Protein AF-A0A9D8PWE6-F1 (afdb_monomer_lite)

Foldseek 3Di:
DLLLCVDPPDVLVNVLVVQQVVVCVVVVNAAFAVLVLVVNLCCVCPVVVHDPVVSVVVSVVCVSRHPFDQDPVLLVQLVVCCVPPVDDSSVSSRVSSQVRDPAQEDADDVDDAQDDDPSYHYHDSSVDHNCVPPNDD

Sequence (137 aa):
MIIYALDRGAPAKRARAIEWLTALAGRSAIVISPQVLNEAASVLVHKLKADLTAVREAVAGMASWCTAPLGPATADHALQLYERYGFNWWDCLVIASALDAPCDCLLTEDLQDGQNLGHLRIVNPFLHPVESLLGPS

Radius of gyration: 14.84 Å; chains: 1; bounding box: 36×32×39 Å

pLDDT: mean 94.37, std 4.95, range [59.88, 98.62]

Secondary structure (DSSP, 8-state):
-HHHHH-TT-HHHHHHHHHHHHHHHTTT-----HHHHHHHHHIIIIIS---HHHHHHHHHHHHTT--S--SHHHHHHHHHHHHHH---HHHHHHHHHHHTTT-SEEE-SSS-TT-EETTEEEE-TTTS-THHHH---

Structure (mmCIF, N/CA/C/O backbone):
data_AF-A0A9D8PWE6-F1
#
_entry.id   AF-A0A9D8PWE6-F1
#
loop_
_atom_site.group_PDB
_atom_site.id
_atom_site.type_symbol
_atom_site.label_atom_id
_atom_site.label_alt_id
_atom_site.label_comp_id
_atom_site.label_asym_id
_atom_site.label_entity_id
_atom_site.label_seq_id
_atom_site.pdbx_PDB_ins_code
_atom_site.Cartn_x
_atom_site.Cartn_y
_atom_site.Cartn_z
_atom_site.occupancy
_atom_site.B_iso_or_equiv
_atom_site.auth_seq_id
_atom_site.auth_comp_id
_atom_site.auth_asym_id
_atom_site.auth_atom_id
_atom_site.pdbx_PDB_model_num
ATOM 1 N N . MET A 1 1 ? -3.326 5.763 1.788 1.00 86.38 1 MET A N 1
ATOM 2 C CA . MET A 1 1 ? -3.345 5.528 3.257 1.00 86.38 1 MET A CA 1
ATOM 3 C C . MET A 1 1 ? -2.022 5.883 3.944 1.00 86.38 1 MET A C 1
ATOM 5 O O . MET A 1 1 ? -1.978 6.874 4.662 1.00 86.38 1 MET A O 1
ATOM 9 N N . ILE A 1 2 ? -0.948 5.116 3.713 1.00 90.31 2 ILE A N 1
ATOM 10 C CA . ILE A 1 2 ? 0.359 5.276 4.389 1.00 90.31 2 ILE A CA 1
ATOM 11 C C . ILE A 1 2 ? 0.924 6.694 4.238 1.00 90.31 2 ILE A C 1
ATOM 13 O O . ILE A 1 2 ? 1.352 7.303 5.214 1.00 90.31 2 ILE A O 1
ATOM 17 N N . ILE A 1 3 ? 0.825 7.263 3.036 1.00 89.00 3 ILE A N 1
ATOM 18 C CA . ILE A 1 3 ? 1.274 8.629 2.734 1.00 89.00 3 ILE A CA 1
ATOM 19 C C . ILE A 1 3 ? 0.637 9.664 3.676 1.00 89.00 3 ILE A C 1
ATOM 21 O O . ILE A 1 3 ? 1.332 10.552 4.161 1.00 89.00 3 ILE A O 1
ATOM 25 N N . TYR A 1 4 ? -0.653 9.531 4.003 1.00 91.38 4 TYR A N 1
ATOM 26 C CA . TYR A 1 4 ? -1.334 10.453 4.920 1.00 91.38 4 TYR A CA 1
ATOM 27 C C . TYR A 1 4 ? -0.889 10.309 6.372 1.00 91.38 4 TYR A C 1
ATOM 29 O O . TYR A 1 4 ? -0.964 11.276 7.122 1.00 91.38 4 TYR A O 1
ATOM 37 N N . ALA A 1 5 ? -0.427 9.130 6.791 1.00 89.56 5 ALA A N 1
ATOM 38 C CA . ALA A 1 5 ? 0.137 8.961 8.128 1.00 89.56 5 ALA A CA 1
ATOM 39 C C . ALA A 1 5 ? 1.485 9.699 8.263 1.00 89.56 5 ALA A C 1
ATOM 41 O O . ALA A 1 5 ? 1.786 10.263 9.323 1.00 89.56 5 ALA A O 1
ATOM 42 N N . LEU A 1 6 ? 2.260 9.734 7.171 1.00 86.31 6 LEU A N 1
ATOM 43 C CA . LEU A 1 6 ? 3.574 10.378 7.080 1.00 86.31 6 LEU A CA 1
ATOM 44 C C . LEU A 1 6 ? 3.476 11.900 6.876 1.00 86.31 6 LEU A C 1
ATOM 46 O O . LEU A 1 6 ? 4.240 12.656 7.475 1.00 86.31 6 LEU A O 1
ATOM 50 N N . ASP A 1 7 ? 2.531 12.358 6.054 1.00 84.19 7 ASP A N 1
ATOM 51 C CA . ASP A 1 7 ? 2.372 13.765 5.679 1.00 84.19 7 ASP A CA 1
ATOM 52 C C . ASP A 1 7 ? 1.480 14.540 6.667 1.00 84.19 7 ASP A C 1
ATOM 54 O O . ASP A 1 7 ? 0.331 14.186 6.932 1.00 84.19 7 ASP A O 1
ATOM 58 N N . ARG A 1 8 ? 1.994 15.657 7.197 1.00 82.62 8 ARG A N 1
ATOM 59 C CA . ARG A 1 8 ? 1.264 16.541 8.124 1.00 82.62 8 ARG A CA 1
ATOM 60 C C . ARG A 1 8 ? 0.331 17.535 7.419 1.00 82.62 8 ARG A C 1
ATOM 62 O O . ARG A 1 8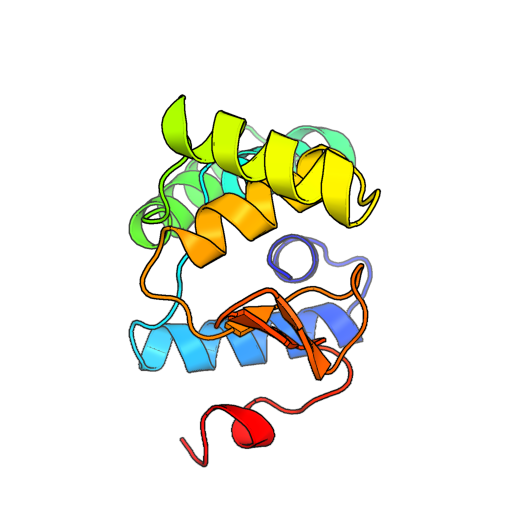 ? -0.402 18.244 8.102 1.00 82.62 8 ARG A O 1
ATOM 69 N N . GLY A 1 9 ? 0.328 17.581 6.086 1.00 85.81 9 GLY A N 1
ATOM 70 C CA . GLY A 1 9 ? -0.452 18.532 5.288 1.00 85.81 9 GLY A CA 1
ATOM 71 C C . GLY A 1 9 ? -1.974 18.346 5.330 1.00 85.81 9 GLY A C 1
ATOM 72 O O . GLY A 1 9 ? -2.699 19.249 4.923 1.00 85.81 9 GLY A O 1
ATOM 73 N N . ALA A 1 10 ? -2.480 17.216 5.838 1.00 88.19 10 ALA A N 1
ATOM 74 C CA . ALA A 1 10 ? -3.915 16.937 5.947 1.00 88.19 10 ALA A CA 1
ATOM 75 C C . ALA A 1 10 ? -4.265 16.338 7.326 1.00 88.19 10 ALA A C 1
ATOM 77 O O . ALA A 1 10 ? -4.406 15.120 7.445 1.00 88.19 10 ALA A O 1
ATOM 78 N N . PRO A 1 11 ? -4.420 17.156 8.387 1.00 91.06 11 PRO A N 1
ATOM 79 C CA . PRO A 1 11 ? -4.513 16.668 9.768 1.00 91.06 11 PRO A CA 1
ATOM 80 C C . PRO A 1 11 ? -5.696 15.721 10.013 1.00 91.06 11 PRO A C 1
ATOM 82 O O . PRO A 1 11 ? -5.531 14.717 10.703 1.00 91.06 11 PRO A O 1
ATOM 85 N N . ALA A 1 12 ? -6.859 15.985 9.407 1.00 91.69 12 ALA A N 1
ATOM 86 C CA . ALA A 1 12 ? -8.032 15.117 9.531 1.00 91.69 12 ALA A CA 1
ATOM 87 C C . ALA A 1 12 ? -7.804 13.736 8.886 1.00 91.69 12 ALA A C 1
ATOM 89 O O . ALA A 1 12 ? -8.018 12.708 9.527 1.00 91.69 12 ALA A O 1
ATOM 90 N N . LYS A 1 13 ? -7.294 13.701 7.645 1.00 92.44 13 LYS A N 1
ATOM 91 C CA . LYS A 1 13 ? -6.953 12.441 6.964 1.00 92.44 13 LYS A CA 1
ATOM 92 C C . LYS A 1 13 ? -5.817 11.708 7.674 1.00 92.44 13 LYS A C 1
ATOM 94 O O . LYS A 1 13 ? -5.863 10.490 7.788 1.00 92.44 13 LYS A O 1
ATOM 99 N N . ARG A 1 14 ? -4.832 12.429 8.213 1.00 94.00 14 ARG A N 1
ATOM 100 C CA . ARG A 1 14 ? -3.747 11.845 9.008 1.00 94.00 14 ARG A CA 1
ATOM 101 C C . ARG A 1 14 ? -4.269 11.158 10.267 1.00 94.00 14 ARG A C 1
ATOM 103 O O . ARG A 1 14 ? -3.853 10.039 10.546 1.00 94.00 14 ARG A O 1
ATOM 110 N N . ALA A 1 15 ? -5.171 11.801 11.010 1.00 93.88 15 ALA A N 1
ATOM 111 C CA . ALA A 1 15 ? -5.777 11.203 12.198 1.00 93.88 15 ALA A CA 1
ATOM 112 C C . ALA A 1 15 ? -6.497 9.891 11.850 1.00 93.88 15 ALA A C 1
ATOM 114 O O . ALA A 1 15 ? -6.219 8.867 12.467 1.00 93.88 15 ALA A O 1
ATOM 115 N N . ARG A 1 16 ? -7.318 9.898 10.791 1.00 94.31 16 ARG A N 1
ATOM 116 C CA . ARG A 1 16 ? -8.006 8.693 10.305 1.00 94.31 16 ARG A CA 1
ATOM 117 C C . ARG A 1 16 ? -7.036 7.620 9.802 1.00 94.31 16 ARG A C 1
ATOM 119 O O . ARG A 1 16 ? -7.243 6.440 10.052 1.00 94.31 16 ARG A O 1
ATOM 126 N N . ALA A 1 17 ? -5.958 8.003 9.123 1.00 94.94 17 ALA A N 1
ATOM 127 C CA . ALA A 1 17 ? -4.951 7.050 8.665 1.00 94.94 17 ALA A CA 1
ATOM 128 C C . ALA A 1 17 ? -4.233 6.362 9.836 1.00 94.94 17 ALA A C 1
ATOM 130 O O . ALA A 1 17 ? -4.038 5.150 9.807 1.00 94.94 17 ALA A O 1
ATOM 131 N N . ILE A 1 18 ? -3.879 7.120 10.877 1.00 94.44 18 ILE A N 1
ATOM 132 C CA . ILE A 1 18 ? -3.279 6.575 12.102 1.00 94.44 18 ILE A CA 1
ATOM 133 C C . ILE A 1 18 ? -4.254 5.630 12.803 1.00 94.44 18 ILE A C 1
ATOM 135 O O . ILE A 1 18 ? -3.850 4.540 13.180 1.00 94.44 18 ILE A O 1
ATOM 139 N N . GLU A 1 19 ? -5.526 6.011 12.923 1.00 95.06 19 GLU A N 1
ATOM 140 C CA . GLU A 1 19 ? -6.584 5.187 13.519 1.00 95.06 19 GLU A CA 1
ATOM 141 C C . GLU A 1 19 ? -6.678 3.804 12.850 1.00 95.06 19 GLU A C 1
ATOM 143 O O . GLU A 1 19 ? -6.569 2.776 13.520 1.00 95.06 19 GLU A O 1
ATOM 148 N N . TRP A 1 20 ? -6.768 3.773 11.516 1.00 96.00 20 TRP A N 1
ATOM 149 C CA . TRP A 1 20 ? -6.761 2.531 10.740 1.00 96.00 20 TRP A CA 1
ATOM 150 C C . TRP A 1 20 ? -5.487 1.710 10.947 1.00 96.00 20 TRP A C 1
ATOM 152 O O . TRP A 1 20 ? -5.564 0.505 11.187 1.00 96.00 20 TRP A O 1
ATOM 162 N N . LEU A 1 21 ? -4.312 2.342 10.865 1.00 94.75 21 LEU A N 1
ATOM 163 C CA . LEU A 1 21 ? -3.038 1.640 11.029 1.00 94.75 21 LEU A CA 1
ATOM 164 C C . LEU A 1 21 ? -2.892 1.057 12.436 1.00 94.75 21 LEU A C 1
ATOM 166 O O . LEU A 1 21 ? -2.476 -0.087 12.575 1.00 94.75 21 LEU A O 1
ATOM 170 N N . THR A 1 22 ? -3.275 1.791 13.481 1.00 94.69 22 THR A N 1
ATOM 171 C CA . THR A 1 22 ? -3.248 1.291 14.860 1.00 94.69 22 THR A CA 1
ATOM 172 C C . THR A 1 22 ? -4.173 0.087 15.029 1.00 94.69 22 THR A C 1
ATOM 174 O O . THR A 1 22 ? -3.758 -0.929 15.589 1.00 94.69 22 THR A O 1
ATOM 177 N N . ALA A 1 23 ? -5.397 0.160 14.507 1.00 95.19 23 ALA A N 1
ATOM 178 C CA . ALA A 1 23 ? -6.364 -0.924 14.627 1.00 95.19 23 ALA A CA 1
ATOM 179 C C . ALA A 1 23 ? -5.960 -2.194 13.863 1.00 95.19 23 ALA A C 1
ATOM 181 O O . ALA A 1 23 ? -6.160 -3.303 14.366 1.00 95.19 23 ALA A O 1
ATOM 182 N N . LEU A 1 24 ? -5.381 -2.043 12.669 1.00 95.00 24 LEU A N 1
ATOM 183 C CA . LEU A 1 24 ? -4.869 -3.164 11.880 1.00 95.00 24 LEU A CA 1
ATOM 184 C C . LEU A 1 24 ? -3.595 -3.753 12.492 1.00 95.00 24 LEU A C 1
ATOM 186 O O . LEU A 1 24 ? -3.446 -4.974 12.528 1.00 95.00 24 LEU A O 1
ATOM 190 N N . ALA A 1 25 ? -2.697 -2.910 13.013 1.00 93.31 25 ALA A N 1
ATOM 191 C CA . ALA A 1 25 ? -1.484 -3.360 13.692 1.00 93.31 25 ALA A CA 1
ATOM 192 C C . ALA A 1 25 ? -1.821 -4.196 14.933 1.00 93.31 25 ALA A C 1
ATOM 194 O O . ALA A 1 25 ? -1.255 -5.272 15.110 1.00 93.31 25 ALA A O 1
ATOM 195 N N . GLY A 1 26 ? -2.802 -3.765 15.737 1.00 93.69 26 GLY A N 1
ATOM 196 C CA . GLY A 1 26 ? -3.287 -4.526 16.895 1.00 93.69 26 GLY A CA 1
ATOM 197 C C . GLY A 1 26 ? -3.853 -5.909 16.545 1.00 93.69 26 GLY A C 1
ATOM 198 O O . GLY A 1 26 ? -3.889 -6.789 17.398 1.00 93.69 26 GLY A O 1
ATOM 199 N N . ARG A 1 27 ? -4.243 -6.121 15.282 1.00 93.44 27 ARG A N 1
ATOM 200 C CA . ARG A 1 27 ? -4.760 -7.392 14.749 1.00 93.44 27 ARG A CA 1
ATOM 201 C C . ARG A 1 27 ? -3.744 -8.149 13.887 1.00 93.44 27 ARG A C 1
ATOM 203 O O . ARG A 1 27 ? -4.079 -9.203 13.363 1.00 93.44 27 ARG A O 1
ATOM 210 N N . SER A 1 28 ? -2.523 -7.628 13.719 1.00 92.88 28 SER A N 1
ATOM 211 C CA . SER A 1 28 ? -1.518 -8.165 12.784 1.00 92.88 28 SER A CA 1
ATOM 212 C C . SER A 1 28 ? -2.052 -8.343 11.352 1.00 92.88 28 SER A C 1
ATOM 214 O O . SER A 1 28 ? -1.697 -9.288 10.657 1.00 92.88 28 SER A O 1
ATOM 216 N N . ALA A 1 29 ? -2.913 -7.417 10.920 1.00 94.44 29 ALA A N 1
ATOM 217 C CA . ALA A 1 29 ? -3.648 -7.479 9.655 1.00 94.44 29 ALA A CA 1
ATOM 218 C C . ALA A 1 29 ? -3.143 -6.471 8.604 1.00 94.44 29 ALA A C 1
ATOM 220 O O . ALA A 1 29 ? -3.821 -6.214 7.612 1.00 94.44 29 ALA A O 1
ATOM 221 N N . ILE A 1 30 ? -1.978 -5.849 8.825 1.00 95.94 30 ILE A N 1
ATOM 222 C CA . ILE A 1 30 ? -1.388 -4.934 7.842 1.00 95.94 30 ILE A CA 1
ATOM 223 C C . ILE A 1 30 ? -0.574 -5.741 6.839 1.00 95.94 30 ILE A C 1
ATOM 225 O O . ILE A 1 30 ? 0.400 -6.398 7.199 1.00 95.94 30 ILE A O 1
ATOM 229 N N . VAL A 1 31 ? -0.946 -5.596 5.573 1.00 97.06 31 VAL A N 1
ATOM 230 C CA . VAL A 1 31 ? -0.179 -6.056 4.421 1.00 97.06 31 VAL A CA 1
ATOM 231 C C . VAL A 1 31 ? 0.046 -4.856 3.509 1.00 97.06 31 VAL A C 1
ATOM 233 O O . VAL A 1 31 ? -0.897 -4.148 3.154 1.00 97.06 31 VAL A O 1
ATOM 236 N N . ILE A 1 32 ? 1.297 -4.611 3.133 1.00 96.56 32 ILE A N 1
ATOM 237 C CA . ILE A 1 32 ? 1.661 -3.645 2.095 1.00 96.56 32 ILE A CA 1
ATOM 238 C C . ILE A 1 32 ? 2.473 -4.349 1.010 1.00 96.56 32 ILE A C 1
ATOM 240 O O . ILE A 1 32 ? 3.152 -5.344 1.269 1.00 96.56 32 ILE A O 1
ATOM 244 N N . SER A 1 33 ? 2.417 -3.824 -0.210 1.00 96.75 33 SER A N 1
ATOM 245 C CA . SER A 1 33 ? 3.281 -4.277 -1.298 1.00 96.75 33 SER A CA 1
ATOM 246 C C . SER A 1 33 ? 4.584 -3.474 -1.344 1.00 96.75 33 SER A C 1
ATOM 248 O O . SER A 1 33 ? 4.630 -2.330 -0.868 1.00 96.75 33 SER A O 1
ATOM 250 N N . PRO A 1 34 ? 5.637 -4.011 -1.986 1.00 96.00 34 PRO A N 1
ATOM 251 C CA . PRO A 1 34 ? 6.855 -3.256 -2.265 1.00 96.00 34 PRO A CA 1
ATOM 252 C C . PRO A 1 34 ? 6.595 -1.945 -3.022 1.00 96.00 34 PRO A C 1
ATOM 254 O O . PRO A 1 34 ? 7.305 -0.965 -2.812 1.00 96.00 34 PRO A O 1
ATOM 257 N N . GLN A 1 35 ? 5.548 -1.888 -3.852 1.00 95.31 35 GLN A N 1
ATOM 258 C CA . GLN A 1 35 ? 5.145 -0.667 -4.553 1.00 95.31 35 GLN A CA 1
ATOM 259 C C . GLN A 1 35 ? 4.709 0.434 -3.573 1.00 95.31 35 GLN A C 1
ATOM 261 O O . GLN A 1 35 ? 5.196 1.560 -3.661 1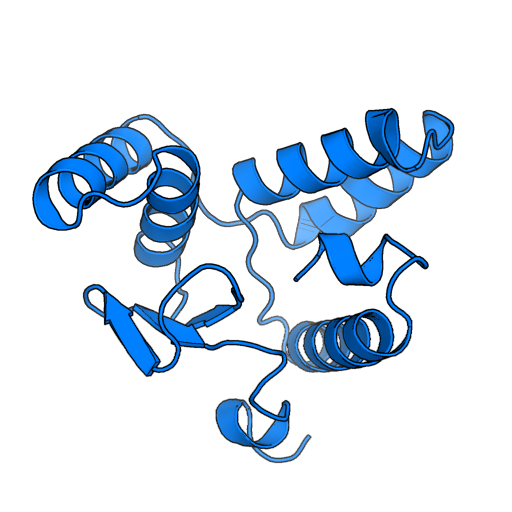.00 95.31 35 GLN A O 1
ATOM 266 N N . VAL A 1 36 ? 3.876 0.102 -2.580 1.00 95.25 36 VAL A N 1
ATOM 267 C CA . VAL A 1 36 ? 3.450 1.054 -1.537 1.00 95.25 36 VAL A CA 1
ATO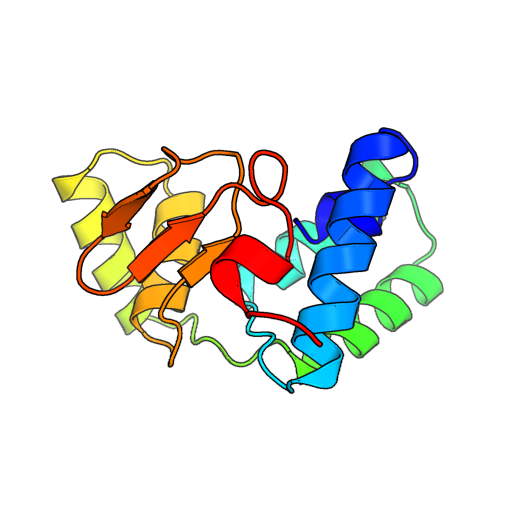M 268 C C . VAL A 1 36 ? 4.645 1.525 -0.700 1.00 95.25 36 VAL A C 1
ATOM 270 O O . VAL A 1 36 ? 4.728 2.700 -0.337 1.00 95.25 36 VAL A O 1
ATOM 273 N N . LEU A 1 37 ? 5.602 0.633 -0.418 1.00 95.12 37 LEU A N 1
ATOM 274 C CA . LEU A 1 37 ? 6.837 0.987 0.287 1.00 95.12 37 LEU A CA 1
ATOM 275 C C . LEU A 1 37 ? 7.683 1.991 -0.517 1.00 95.12 37 LEU A C 1
ATOM 277 O O . LEU A 1 37 ? 8.170 2.976 0.043 1.00 95.12 37 LEU A O 1
ATOM 281 N N . ASN A 1 38 ? 7.815 1.775 -1.829 1.00 94.12 38 ASN A N 1
ATOM 282 C CA . ASN A 1 38 ? 8.530 2.674 -2.736 1.00 94.12 38 ASN A CA 1
ATOM 283 C C . ASN A 1 38 ? 7.858 4.050 -2.829 1.00 94.12 38 ASN A C 1
ATOM 285 O O . ASN A 1 38 ? 8.540 5.074 -2.795 1.00 94.12 38 ASN A O 1
ATOM 289 N N . GLU A 1 39 ? 6.527 4.094 -2.896 1.00 93.62 39 GLU A N 1
ATOM 290 C CA . GLU A 1 39 ? 5.765 5.345 -2.887 1.00 93.62 39 GLU A CA 1
ATOM 291 C C . GLU A 1 39 ? 5.953 6.114 -1.578 1.00 93.62 39 GLU A C 1
ATOM 293 O O . GLU A 1 39 ? 6.211 7.320 -1.597 1.00 93.62 39 GLU A O 1
ATOM 298 N N . ALA A 1 40 ? 5.904 5.424 -0.437 1.00 94.50 40 ALA A N 1
ATOM 299 C CA . ALA A 1 40 ? 6.155 6.036 0.861 1.00 94.50 40 ALA A CA 1
ATOM 300 C C . ALA A 1 40 ? 7.580 6.612 0.955 1.00 94.50 40 ALA A C 1
ATOM 302 O O . ALA A 1 40 ? 7.756 7.755 1.386 1.00 94.50 40 ALA A O 1
ATOM 303 N N . ALA A 1 41 ? 8.592 5.868 0.496 1.00 95.00 41 ALA A N 1
ATOM 304 C CA . ALA A 1 41 ? 9.973 6.345 0.439 1.00 95.00 41 ALA A CA 1
ATOM 305 C C . ALA A 1 41 ? 10.121 7.567 -0.485 1.00 95.00 41 ALA A C 1
ATOM 307 O O . ALA A 1 41 ? 10.729 8.564 -0.095 1.00 95.00 41 ALA A O 1
ATOM 308 N N . SER A 1 42 ? 9.514 7.529 -1.674 1.00 95.19 42 SER A N 1
ATOM 309 C CA . SER A 1 42 ? 9.505 8.642 -2.632 1.00 95.19 42 SER A CA 1
ATOM 310 C C . SER A 1 42 ? 8.883 9.907 -2.031 1.00 95.19 42 SER A C 1
ATOM 312 O O . SER A 1 42 ? 9.456 10.994 -2.130 1.00 95.19 42 SER A O 1
ATOM 314 N N . VAL A 1 43 ? 7.758 9.775 -1.318 1.00 94.44 43 VAL A N 1
ATOM 315 C CA . VAL A 1 43 ? 7.129 10.892 -0.600 1.00 94.44 43 VAL A CA 1
ATOM 316 C C . VAL A 1 43 ? 8.066 11.468 0.458 1.00 94.44 43 VAL A C 1
ATOM 318 O O . VAL A 1 43 ? 8.231 12.688 0.519 1.00 94.44 43 VAL A O 1
ATOM 321 N N . LEU A 1 44 ? 8.698 10.625 1.275 1.00 95.38 44 LEU A N 1
ATOM 322 C CA . LEU A 1 44 ? 9.617 11.086 2.318 1.00 95.38 44 LEU A CA 1
ATOM 323 C C . LEU A 1 44 ? 10.808 11.850 1.722 1.00 95.38 44 LEU A C 1
ATOM 325 O O . LEU A 1 44 ? 11.134 12.938 2.195 1.00 95.38 44 LEU A O 1
ATOM 329 N N . VAL A 1 45 ? 11.408 11.318 0.655 1.00 96.69 45 VAL A N 1
ATOM 330 C CA . VAL A 1 45 ? 12.591 11.898 0.002 1.00 96.69 45 VAL A CA 1
ATOM 331 C C . VAL A 1 45 ? 12.251 13.183 -0.755 1.00 96.69 45 VAL A C 1
ATOM 333 O O . VAL A 1 45 ? 12.922 14.199 -0.586 1.00 96.69 45 VAL A O 1
ATOM 336 N N . HIS A 1 46 ? 11.220 13.166 -1.599 1.00 94.81 46 HIS A N 1
ATOM 337 C CA . HIS A 1 46 ? 10.983 14.245 -2.560 1.00 94.81 46 HIS A CA 1
ATOM 338 C C . HIS A 1 46 ? 9.980 15.284 -2.067 1.00 94.81 46 HIS A C 1
ATOM 340 O O . HIS A 1 46 ? 10.197 16.485 -2.247 1.00 94.81 46 HIS A O 1
ATOM 346 N N . LYS A 1 47 ? 8.883 14.839 -1.442 1.00 93.25 47 LYS A N 1
ATOM 347 C CA . LYS A 1 47 ? 7.806 15.731 -0.995 1.00 93.25 47 LYS A CA 1
ATOM 348 C C . LYS A 1 47 ? 8.108 16.317 0.377 1.00 93.25 47 LYS A C 1
ATOM 350 O O . LYS A 1 47 ? 8.048 17.531 0.551 1.00 93.25 47 LYS A O 1
ATOM 355 N N . LEU A 1 48 ? 8.438 15.456 1.340 1.00 92.94 48 LEU A N 1
ATOM 356 C CA . LEU A 1 48 ? 8.691 15.864 2.723 1.00 92.94 48 LEU A CA 1
ATOM 357 C C . LEU A 1 48 ? 10.142 16.294 2.957 1.00 92.94 48 LEU A C 1
ATOM 359 O O . LEU A 1 48 ? 10.419 16.909 3.984 1.00 92.94 48 LEU A O 1
ATOM 363 N N . LYS A 1 49 ? 11.042 16.019 2.000 1.00 95.00 49 LYS A N 1
ATOM 364 C CA . LYS A 1 49 ? 12.471 16.368 2.056 1.00 95.00 49 LYS A CA 1
ATOM 365 C C . LYS A 1 49 ? 13.122 15.926 3.371 1.00 95.00 49 LYS A C 1
ATOM 367 O O . LYS A 1 49 ? 13.927 16.655 3.947 1.00 95.00 49 LYS A O 1
ATOM 372 N N . ALA A 1 50 ? 12.725 14.751 3.855 1.00 95.00 50 ALA A N 1
ATOM 373 C CA . ALA A 1 50 ? 13.274 14.156 5.061 1.00 95.00 50 ALA A CA 1
ATOM 374 C C . ALA A 1 50 ? 14.749 13.790 4.848 1.00 95.00 50 ALA A C 1
ATOM 376 O O . ALA A 1 50 ? 15.176 13.487 3.730 1.00 95.00 50 ALA A O 1
ATOM 377 N N . ASP A 1 51 ? 15.531 13.793 5.925 1.00 96.81 51 ASP A N 1
ATOM 378 C CA . ASP A 1 51 ? 16.888 13.268 5.870 1.00 96.81 51 ASP A CA 1
ATOM 379 C C . ASP A 1 51 ? 16.882 11.744 5.655 1.00 96.81 51 ASP A C 1
ATOM 381 O O . ASP A 1 51 ? 15.915 11.038 5.957 1.00 96.81 51 ASP A O 1
ATOM 385 N N . LEU A 1 52 ? 17.981 11.216 5.112 1.00 95.44 52 LEU A N 1
ATOM 386 C CA . LEU A 1 52 ? 18.069 9.795 4.772 1.00 95.44 52 LEU A CA 1
ATOM 387 C C . LEU A 1 52 ? 17.985 8.871 5.993 1.00 95.44 52 LEU A C 1
ATOM 389 O O . LEU A 1 52 ? 17.606 7.713 5.824 1.00 95.44 52 LEU A O 1
ATOM 393 N N . THR A 1 53 ? 18.328 9.342 7.193 1.00 97.12 53 THR A N 1
ATOM 394 C CA . THR A 1 53 ? 18.195 8.546 8.419 1.00 97.12 53 THR A CA 1
ATOM 395 C C . THR A 1 53 ? 16.717 8.338 8.726 1.00 97.12 53 THR A C 1
ATOM 397 O O . THR A 1 53 ? 16.278 7.193 8.817 1.00 97.12 53 THR A O 1
ATOM 400 N N . ALA A 1 54 ? 15.927 9.413 8.734 1.00 94.50 54 ALA A N 1
ATOM 401 C CA . ALA A 1 54 ? 14.480 9.349 8.919 1.00 94.50 54 ALA A CA 1
ATOM 402 C C . ALA A 1 54 ? 13.784 8.509 7.830 1.00 94.50 54 ALA A C 1
ATOM 404 O O . ALA A 1 54 ? 12.880 7.727 8.127 1.00 94.50 54 ALA A O 1
ATOM 405 N N . VAL A 1 55 ? 14.222 8.614 6.567 1.00 95.12 55 VAL A N 1
ATOM 406 C CA . VAL A 1 55 ? 13.699 7.773 5.472 1.00 95.12 55 VAL A CA 1
ATOM 407 C C . VAL A 1 55 ? 13.976 6.292 5.746 1.00 95.12 55 VAL A C 1
ATOM 409 O O . VAL A 1 55 ? 13.073 5.465 5.619 1.00 95.12 55 VAL A O 1
ATOM 412 N N . ARG A 1 56 ? 15.210 5.942 6.135 1.00 95.88 56 ARG A N 1
ATOM 413 C CA . ARG A 1 56 ? 15.596 4.553 6.434 1.00 95.88 56 ARG A CA 1
ATOM 414 C C . ARG A 1 56 ? 14.816 3.987 7.610 1.00 95.88 56 ARG A C 1
ATOM 416 O O . ARG A 1 56 ? 14.358 2.854 7.517 1.00 95.88 56 ARG A O 1
ATOM 423 N N . GLU A 1 57 ? 14.648 4.760 8.677 1.00 94.81 57 GLU A N 1
ATOM 424 C CA . GLU A 1 57 ? 13.874 4.352 9.851 1.00 94.81 57 GLU A CA 1
ATOM 425 C C . GLU A 1 57 ? 12.407 4.093 9.496 1.00 94.81 57 GLU A C 1
ATOM 427 O O . GLU A 1 57 ? 11.863 3.052 9.862 1.00 94.81 57 GLU A O 1
ATOM 432 N N . ALA A 1 58 ? 11.781 4.983 8.722 1.00 92.62 58 ALA A N 1
ATOM 433 C CA . ALA A 1 58 ? 10.400 4.805 8.284 1.00 92.62 58 ALA A CA 1
ATOM 434 C C . ALA A 1 58 ? 10.230 3.563 7.391 1.00 92.62 58 ALA A C 1
ATOM 436 O O . ALA A 1 58 ? 9.321 2.762 7.611 1.00 92.62 58 ALA A O 1
ATOM 437 N N . VAL A 1 59 ? 11.118 3.371 6.408 1.00 94.06 59 VAL A N 1
ATOM 438 C CA . VAL A 1 59 ? 11.099 2.193 5.525 1.00 94.06 59 VAL A CA 1
ATOM 439 C C . VAL A 1 59 ? 11.325 0.907 6.321 1.00 94.06 59 VAL A C 1
ATOM 441 O O . VAL A 1 59 ? 10.588 -0.058 6.134 1.00 94.06 59 VAL A O 1
ATOM 444 N N . ALA A 1 60 ? 12.287 0.895 7.246 1.00 94.06 60 ALA A N 1
ATOM 445 C CA . ALA A 1 60 ? 12.542 -0.254 8.112 1.00 94.06 60 ALA A CA 1
ATOM 446 C C . ALA A 1 60 ? 11.343 -0.569 9.021 1.00 94.06 60 ALA A C 1
ATOM 448 O O . ALA A 1 60 ? 10.996 -1.736 9.187 1.00 94.06 60 ALA A O 1
ATOM 449 N N . GLY A 1 61 ? 10.671 0.456 9.552 1.00 92.56 61 GLY A N 1
ATOM 450 C CA . GLY A 1 61 ? 9.466 0.295 10.367 1.00 92.56 61 GLY A CA 1
ATOM 451 C C . GLY A 1 61 ? 8.285 -0.314 9.606 1.00 92.56 61 GLY A C 1
ATOM 452 O O . GLY A 1 61 ? 7.490 -1.037 10.198 1.00 92.56 61 GLY A O 1
ATOM 453 N N . MET A 1 62 ? 8.192 -0.072 8.295 1.00 93.56 62 MET A N 1
ATOM 454 C CA . MET A 1 62 ? 7.160 -0.651 7.425 1.00 93.56 62 MET A CA 1
ATOM 455 C C . MET A 1 62 ? 7.553 -2.009 6.826 1.00 93.56 62 MET A C 1
ATOM 457 O O . MET A 1 62 ? 6.690 -2.721 6.315 1.00 93.56 62 MET A O 1
ATOM 461 N N . ALA A 1 63 ? 8.832 -2.390 6.877 1.00 92.25 63 ALA A N 1
ATOM 462 C CA . ALA A 1 63 ? 9.329 -3.605 6.234 1.00 92.25 63 ALA A CA 1
ATOM 463 C C . ALA A 1 63 ? 8.654 -4.880 6.767 1.00 92.25 63 ALA A C 1
ATOM 465 O O . ALA A 1 63 ? 8.424 -5.811 6.001 1.00 92.25 63 ALA A O 1
ATOM 466 N N . SER A 1 64 ? 8.275 -4.908 8.049 1.00 92.38 64 SER A N 1
ATOM 467 C CA . SER A 1 64 ? 7.552 -6.034 8.658 1.00 92.38 64 SER A CA 1
ATOM 468 C C . SER A 1 64 ? 6.131 -6.223 8.112 1.00 92.38 64 SER A C 1
ATOM 470 O O . SER A 1 64 ? 5.596 -7.325 8.196 1.00 92.38 64 SER A O 1
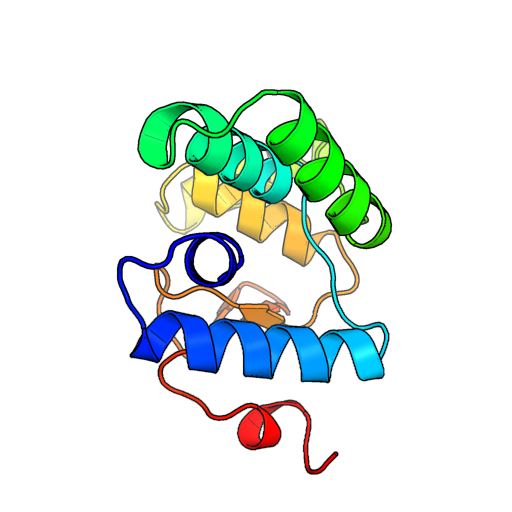ATOM 472 N N . TRP A 1 65 ? 5.528 -5.182 7.533 1.00 95.94 65 TRP A N 1
ATOM 473 C CA . TRP A 1 65 ? 4.221 -5.250 6.872 1.00 95.94 65 TRP A CA 1
ATOM 474 C C . TRP A 1 65 ? 4.331 -5.554 5.375 1.00 95.94 65 TRP A C 1
ATOM 476 O O . TRP A 1 65 ? 3.324 -5.844 4.731 1.00 95.94 65 TRP A O 1
ATOM 486 N N . CYS A 1 66 ? 5.531 -5.451 4.795 1.00 96.69 66 CYS A N 1
ATOM 487 C CA . CYS A 1 66 ? 5.766 -5.585 3.359 1.00 96.69 66 CYS A CA 1
ATOM 488 C C . CYS A 1 66 ? 5.815 -7.056 2.930 1.00 96.69 66 CYS A C 1
ATOM 490 O O . CYS A 1 66 ? 6.869 -7.583 2.574 1.00 96.69 66 CYS A O 1
ATOM 492 N N . THR A 1 67 ? 4.665 -7.722 2.996 1.00 97.12 67 THR A N 1
ATOM 493 C CA . THR A 1 67 ? 4.523 -9.166 2.770 1.00 97.12 67 THR A CA 1
ATOM 494 C C . THR A 1 67 ? 3.804 -9.521 1.470 1.00 97.12 67 THR A C 1
ATOM 496 O O . THR A 1 67 ? 3.871 -10.678 1.057 1.00 97.12 67 THR A O 1
ATOM 499 N N . ALA A 1 68 ? 3.153 -8.564 0.795 1.00 97.69 68 ALA A N 1
ATOM 500 C CA . ALA A 1 68 ? 2.536 -8.831 -0.503 1.00 97.69 68 ALA A CA 1
ATOM 501 C C . ALA A 1 68 ? 3.604 -9.020 -1.600 1.00 97.69 68 ALA A C 1
ATOM 503 O O . ALA A 1 68 ? 4.640 -8.344 -1.577 1.00 97.69 68 ALA A O 1
ATOM 504 N N . PRO A 1 69 ? 3.375 -9.916 -2.574 1.00 97.12 69 PRO A N 1
ATOM 505 C CA . PRO A 1 69 ? 4.327 -10.153 -3.649 1.00 97.12 69 PRO A CA 1
ATOM 506 C C . PRO A 1 69 ? 4.366 -8.973 -4.625 1.00 97.12 69 PRO A C 1
ATOM 508 O O . PRO A 1 69 ? 3.384 -8.267 -4.822 1.00 97.12 69 PRO A O 1
ATOM 511 N N . LEU A 1 70 ? 5.515 -8.783 -5.273 1.00 96.69 70 LEU A N 1
ATOM 512 C CA . LEU A 1 70 ? 5.646 -7.938 -6.459 1.00 96.69 70 LEU A CA 1
ATOM 513 C C . LEU A 1 70 ? 6.726 -8.538 -7.361 1.00 96.69 70 LEU A C 1
ATOM 515 O O . LEU A 1 70 ? 7.890 -8.142 -7.324 1.00 96.69 70 LEU A O 1
ATOM 519 N N . GLY A 1 71 ? 6.340 -9.562 -8.119 1.00 97.12 71 GLY A N 1
ATOM 520 C CA . GLY A 1 71 ? 7.214 -10.271 -9.055 1.00 97.12 71 GLY A CA 1
ATOM 521 C C . GLY A 1 71 ? 6.611 -10.368 -10.459 1.00 97.12 71 GLY A C 1
ATOM 522 O O . GLY A 1 71 ? 5.550 -9.798 -10.712 1.00 97.12 71 GLY A O 1
ATOM 523 N N . PRO A 1 72 ? 7.246 -11.118 -11.379 1.00 98.25 72 PRO A N 1
ATOM 524 C CA . PRO A 1 72 ? 6.766 -11.258 -12.756 1.00 98.25 72 PRO A CA 1
ATOM 525 C C . PRO A 1 72 ? 5.318 -11.755 -12.870 1.00 98.25 72 PRO A C 1
ATOM 527 O O . PRO A 1 72 ? 4.571 -11.243 -13.694 1.00 98.25 72 PRO A O 1
ATOM 530 N N . ALA A 1 73 ? 4.901 -12.697 -12.015 1.00 98.12 73 ALA A N 1
ATOM 531 C CA . ALA A 1 73 ? 3.521 -13.190 -11.992 1.00 98.12 73 ALA A CA 1
ATOM 532 C C . ALA A 1 73 ? 2.516 -12.092 -11.596 1.00 98.12 73 ALA A C 1
ATOM 534 O O . ALA A 1 73 ? 1.501 -11.916 -12.261 1.00 98.12 73 ALA A O 1
ATOM 535 N N . THR A 1 74 ? 2.838 -11.296 -10.573 1.00 98.19 74 THR A N 1
ATOM 536 C CA . THR A 1 74 ? 2.019 -10.149 -10.152 1.00 98.19 74 THR A CA 1
ATOM 537 C C . THR A 1 74 ? 1.965 -9.067 -11.231 1.00 98.19 74 THR A C 1
ATOM 539 O O . THR A 1 74 ? 0.927 -8.444 -11.431 1.00 98.19 74 THR A O 1
ATOM 542 N N . ALA A 1 75 ? 3.057 -8.852 -11.972 1.00 98.31 75 ALA A N 1
ATOM 543 C CA . ALA A 1 75 ? 3.076 -7.916 -13.096 1.00 98.31 75 ALA A CA 1
ATOM 544 C C . ALA A 1 75 ? 2.192 -8.388 -14.265 1.00 98.31 75 ALA A C 1
ATOM 546 O O . ALA A 1 75 ? 1.500 -7.571 -14.867 1.00 98.31 75 ALA A O 1
ATOM 547 N N . ASP A 1 76 ? 2.172 -9.690 -14.562 1.00 98.62 76 ASP A N 1
ATOM 548 C CA . ASP A 1 76 ? 1.253 -10.265 -15.552 1.00 98.62 76 ASP A CA 1
ATOM 549 C C . ASP A 1 76 ? -0.212 -10.116 -15.114 1.00 98.62 76 ASP A C 1
ATOM 551 O O . ASP A 1 76 ? -1.048 -9.629 -15.874 1.00 98.62 76 ASP A O 1
ATOM 555 N N . HIS A 1 77 ? -0.515 -10.408 -13.846 1.00 98.38 77 HIS A N 1
ATOM 556 C CA . HIS A 1 77 ? -1.845 -10.173 -13.283 1.00 98.38 77 HIS A CA 1
ATOM 557 C C . HIS A 1 77 ? -2.241 -8.684 -13.368 1.00 98.38 77 HIS A C 1
ATOM 559 O O . HIS A 1 77 ? -3.364 -8.356 -13.756 1.00 98.38 77 HIS A O 1
ATOM 565 N N . ALA A 1 78 ? -1.312 -7.759 -13.109 1.00 98.50 78 ALA A N 1
ATOM 566 C CA . ALA A 1 78 ? -1.547 -6.326 -13.275 1.00 98.50 78 ALA A CA 1
ATOM 567 C C . ALA A 1 78 ? -1.859 -5.935 -14.732 1.00 98.50 78 ALA A C 1
ATOM 569 O O . ALA A 1 78 ? -2.716 -5.077 -14.951 1.00 98.50 78 ALA A O 1
ATOM 570 N N . LEU A 1 79 ? -1.232 -6.570 -15.730 1.00 98.62 79 LEU A N 1
ATOM 571 C CA . LEU A 1 79 ? -1.573 -6.364 -17.146 1.00 98.62 79 LEU A CA 1
ATOM 572 C C . LEU A 1 79 ? -3.004 -6.817 -17.452 1.00 98.62 79 LEU A C 1
ATOM 574 O O . LEU A 1 79 ? -3.737 -6.090 -18.119 1.00 98.62 79 LEU A O 1
ATOM 578 N N . GLN A 1 80 ? -3.434 -7.956 -16.906 1.00 98.44 80 GLN A N 1
ATOM 579 C CA . GLN A 1 80 ? -4.810 -8.440 -17.067 1.00 98.44 80 GLN A CA 1
ATOM 580 C C . GLN A 1 80 ? -5.828 -7.472 -16.440 1.00 98.44 80 GLN A C 1
ATOM 582 O O . GLN A 1 80 ? -6.882 -7.200 -17.016 1.00 98.44 80 GLN A O 1
ATOM 587 N N . LEU A 1 81 ? -5.512 -6.908 -15.268 1.00 98.25 81 LEU A N 1
ATOM 588 C CA . LEU A 1 81 ? -6.336 -5.874 -14.633 1.00 98.25 81 LEU A CA 1
ATOM 589 C C . LEU A 1 81 ? -6.368 -4.583 -15.460 1.00 98.25 81 LEU A C 1
ATOM 591 O O . LEU A 1 81 ? -7.432 -3.980 -15.603 1.00 98.25 81 LEU A O 1
ATOM 595 N N . TYR A 1 82 ? -5.225 -4.179 -16.018 1.00 98.12 82 TYR A N 1
ATOM 596 C CA . TYR A 1 82 ? -5.107 -3.000 -16.871 1.00 98.12 82 TYR A CA 1
ATOM 597 C C . TYR A 1 82 ? -5.966 -3.136 -18.132 1.00 98.12 82 TYR A C 1
ATOM 599 O O . TYR A 1 82 ? -6.760 -2.247 -18.427 1.00 98.12 82 TYR A O 1
ATOM 607 N N . GLU A 1 83 ? -5.873 -4.271 -18.827 1.00 98.19 83 GLU A N 1
ATOM 608 C CA . GLU A 1 83 ? -6.683 -4.567 -20.013 1.00 98.19 83 GLU A CA 1
ATOM 609 C C . GLU A 1 83 ? -8.183 -4.592 -19.687 1.00 98.19 83 GLU A C 1
ATOM 611 O O . GLU A 1 83 ? -8.997 -4.045 -20.431 1.00 98.19 83 GLU A O 1
ATOM 616 N N . ARG A 1 84 ? -8.557 -5.195 -18.553 1.00 97.44 84 ARG A N 1
ATOM 617 C CA . ARG A 1 84 ? -9.961 -5.383 -18.176 1.00 97.44 84 ARG A CA 1
ATOM 618 C C . ARG A 1 84 ? -10.644 -4.117 -17.661 1.00 97.44 84 ARG A C 1
ATOM 620 O O . ARG A 1 84 ? -11.822 -3.914 -17.952 1.00 97.44 84 ARG A O 1
ATOM 627 N N . TYR A 1 85 ? -9.958 -3.326 -16.838 1.00 96.19 85 TYR A N 1
ATOM 628 C CA . TYR A 1 85 ? -10.566 -2.212 -16.101 1.00 96.19 85 TYR A CA 1
ATOM 629 C C . TYR A 1 85 ? -10.058 -0.834 -16.528 1.00 96.19 85 TYR A C 1
ATOM 631 O O . TYR A 1 85 ? -10.711 0.162 -16.225 1.00 96.19 85 TYR A O 1
ATOM 639 N N . GLY A 1 86 ? -8.916 -0.749 -17.217 1.00 95.81 86 GLY A N 1
ATOM 640 C CA . GLY A 1 86 ? -8.335 0.525 -17.643 1.00 95.81 86 GLY A CA 1
ATOM 641 C C . GLY A 1 86 ? -7.847 1.412 -16.494 1.00 95.81 86 GLY A C 1
ATOM 642 O O . GLY A 1 86 ? -7.742 2.626 -16.667 1.00 95.81 86 GLY A O 1
ATOM 643 N N . PHE A 1 87 ? -7.575 0.839 -15.316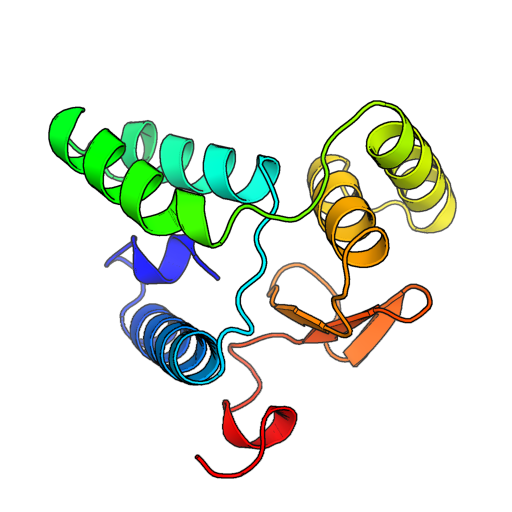 1.00 96.81 87 PHE A N 1
ATOM 644 C CA . PHE A 1 87 ? -6.963 1.575 -14.208 1.00 96.81 87 PHE A CA 1
ATOM 645 C C . PHE A 1 87 ? -5.556 2.053 -14.571 1.00 96.81 87 PHE A C 1
ATOM 647 O O . PHE A 1 87 ? -4.949 1.595 -15.541 1.00 96.81 87 PHE A O 1
ATOM 654 N N . ASN A 1 88 ? -5.005 2.980 -13.785 1.00 96.19 88 ASN A N 1
ATOM 655 C CA . ASN A 1 88 ? -3.618 3.369 -13.989 1.00 96.19 88 ASN A CA 1
ATOM 656 C C . ASN A 1 88 ? -2.682 2.184 -13.670 1.00 96.19 88 ASN A C 1
ATOM 658 O O . ASN A 1 88 ? -2.995 1.327 -12.845 1.00 96.19 88 ASN A O 1
ATOM 662 N N . TRP A 1 89 ? -1.528 2.128 -14.336 1.00 96.31 89 TRP A N 1
ATOM 663 C CA . TRP A 1 89 ? -0.609 0.991 -14.223 1.00 96.31 89 TRP A CA 1
ATOM 664 C C . TRP A 1 89 ? -0.140 0.715 -12.783 1.00 96.31 89 TRP A C 1
ATOM 666 O O . TRP A 1 89 ? -0.042 -0.440 -12.371 1.00 96.31 89 TRP A O 1
ATOM 676 N N . TRP A 1 90 ? 0.132 1.763 -12.006 1.00 94.75 90 TRP A N 1
ATOM 677 C CA . TRP A 1 90 ? 0.599 1.629 -10.627 1.00 94.75 90 TRP A CA 1
ATOM 678 C C . TRP A 1 90 ? -0.510 1.110 -9.709 1.00 94.75 90 TRP A C 1
ATOM 680 O O . TRP A 1 90 ? -0.250 0.219 -8.900 1.00 94.75 90 TRP A O 1
ATOM 690 N N . ASP A 1 91 ? -1.754 1.557 -9.911 1.00 95.81 91 ASP A N 1
ATOM 691 C CA . ASP A 1 91 ? -2.921 0.994 -9.223 1.00 95.81 91 ASP A CA 1
ATOM 692 C C . ASP A 1 91 ? -3.078 -0.489 -9.557 1.00 95.81 91 ASP A C 1
ATOM 694 O O . ASP A 1 91 ? -3.286 -1.295 -8.653 1.00 95.81 91 ASP A O 1
ATOM 698 N N . CYS A 1 92 ? -2.919 -0.885 -10.826 1.00 97.88 92 CYS A N 1
ATOM 699 C CA . CYS A 1 92 ? -2.979 -2.295 -11.216 1.00 97.88 92 CYS A CA 1
ATOM 700 C C . CYS A 1 92 ? -1.941 -3.146 -10.477 1.00 97.88 92 CYS A C 1
ATOM 702 O O . CYS A 1 92 ? -2.271 -4.247 -10.043 1.00 97.88 92 CYS A O 1
ATOM 704 N N . LEU A 1 93 ? -0.713 -2.649 -10.289 1.00 98.00 93 LEU A N 1
ATOM 705 C CA . LEU A 1 93 ? 0.313 -3.359 -9.518 1.00 98.00 93 LEU A CA 1
ATOM 706 C C . LEU A 1 93 ? -0.079 -3.507 -8.046 1.00 98.00 93 LEU A C 1
ATOM 708 O O . LEU A 1 93 ? 0.114 -4.577 -7.469 1.00 98.00 93 LEU A O 1
ATOM 712 N N . VAL A 1 94 ? -0.648 -2.465 -7.435 1.00 97.50 94 VAL A N 1
ATOM 713 C CA . VAL A 1 94 ? -1.121 -2.517 -6.043 1.00 97.50 94 VAL A CA 1
ATOM 714 C C . VAL A 1 94 ? -2.294 -3.488 -5.898 1.00 97.50 94 VAL A C 1
ATOM 716 O O . VAL A 1 94 ? -2.279 -4.321 -4.993 1.00 97.50 94 VAL A O 1
ATOM 719 N N . ILE A 1 95 ? -3.274 -3.427 -6.803 1.00 98.19 95 ILE A N 1
ATOM 720 C CA . ILE A 1 95 ? -4.440 -4.318 -6.810 1.00 98.19 95 ILE A CA 1
ATOM 721 C C . ILE A 1 95 ? -4.000 -5.771 -7.017 1.00 98.19 95 ILE A C 1
ATOM 723 O O . ILE A 1 95 ? -4.417 -6.632 -6.249 1.00 98.19 95 ILE A O 1
ATOM 727 N N . ALA A 1 96 ? -3.142 -6.048 -8.004 1.00 98.44 96 ALA A N 1
ATOM 728 C CA . ALA A 1 96 ? -2.622 -7.393 -8.251 1.00 98.44 96 ALA A CA 1
ATOM 729 C C . ALA A 1 96 ? -1.869 -7.929 -7.029 1.00 98.44 96 ALA A C 1
ATOM 731 O O . ALA A 1 96 ? -2.141 -9.035 -6.579 1.00 98.44 96 ALA A O 1
ATOM 732 N N . SER A 1 97 ? -0.995 -7.114 -6.426 1.00 98.38 97 SER A N 1
ATOM 733 C CA . SER A 1 97 ? -0.268 -7.504 -5.209 1.00 98.38 97 SER A CA 1
ATOM 734 C C . SER A 1 97 ? -1.222 -7.847 -4.061 1.00 98.38 97 SER A C 1
ATOM 736 O O . SER A 1 97 ? -0.957 -8.771 -3.300 1.00 98.38 97 SER A O 1
ATOM 738 N N . ALA A 1 98 ? -2.321 -7.099 -3.917 1.00 98.19 98 ALA A N 1
ATOM 739 C CA . ALA A 1 98 ? -3.328 -7.356 -2.894 1.00 98.19 98 ALA A CA 1
ATOM 740 C C . ALA A 1 98 ? -4.141 -8.628 -3.185 1.00 98.19 98 ALA A C 1
ATOM 742 O O . ALA A 1 98 ? -4.390 -9.393 -2.262 1.00 98.19 98 ALA A O 1
ATOM 743 N N . LEU A 1 99 ? -4.500 -8.883 -4.447 1.00 98.25 99 LEU A N 1
ATOM 744 C CA . LEU A 1 99 ? -5.178 -10.115 -4.873 1.00 98.25 99 LEU A CA 1
ATOM 745 C C . LEU A 1 99 ? -4.307 -11.368 -4.736 1.00 98.25 99 LEU A C 1
ATOM 747 O O . LEU A 1 99 ? -4.828 -12.460 -4.525 1.00 98.25 99 LEU A O 1
ATOM 751 N N . ASP A 1 100 ? -2.994 -11.215 -4.884 1.00 97.94 100 ASP A N 1
ATOM 752 C CA . ASP A 1 100 ? -2.017 -12.297 -4.755 1.00 97.94 100 ASP A CA 1
ATOM 753 C C . ASP A 1 100 ? -1.595 -12.532 -3.283 1.00 97.94 100 ASP A C 1
ATOM 755 O O . ASP A 1 100 ? -0.799 -13.428 -2.991 1.00 97.94 100 ASP A O 1
ATOM 759 N N . ALA A 1 101 ? -2.102 -11.721 -2.350 1.00 97.19 101 ALA A N 1
ATOM 760 C CA . ALA A 1 101 ? -1.839 -11.778 -0.914 1.00 97.19 101 ALA A CA 1
ATOM 761 C C . ALA A 1 101 ? -3.099 -12.237 -0.146 1.00 97.19 101 ALA A C 1
ATOM 763 O O . ALA A 1 101 ? -4.194 -12.230 -0.704 1.00 97.19 101 ALA A O 1
ATOM 764 N N . PRO A 1 102 ? -2.998 -12.631 1.140 1.00 94.88 102 PRO A N 1
ATOM 765 C CA . PRO A 1 102 ? -4.164 -12.980 1.959 1.00 94.88 102 PRO A CA 1
ATOM 766 C C . PRO A 1 102 ? -4.941 -11.722 2.402 1.00 94.88 102 PRO A C 1
ATOM 768 O O . PRO A 1 102 ? -5.084 -11.456 3.595 1.00 94.88 102 PRO A O 1
ATOM 771 N N . CYS A 1 103 ? -5.398 -10.920 1.440 1.00 97.12 103 CYS A N 1
ATOM 772 C CA . CYS A 1 103 ? -6.104 -9.666 1.665 1.00 97.12 103 CYS A CA 1
ATOM 773 C C . CYS A 1 103 ? -7.539 -9.758 1.145 1.00 97.12 103 CYS A C 1
ATOM 775 O O . CYS A 1 103 ? -7.770 -9.892 -0.052 1.00 97.12 103 CYS A O 1
ATOM 777 N N . ASP A 1 104 ? -8.513 -9.555 2.029 1.00 96.19 104 ASP A N 1
ATOM 778 C CA . ASP A 1 104 ? -9.921 -9.431 1.627 1.00 96.19 104 ASP A CA 1
ATOM 779 C C . ASP A 1 104 ? -10.301 -7.987 1.268 1.00 96.19 104 ASP A C 1
ATOM 781 O O . ASP A 1 104 ? -11.343 -7.730 0.664 1.00 96.19 104 ASP A O 1
ATOM 785 N N . CYS A 1 105 ? -9.477 -7.011 1.664 1.00 96.62 105 CYS A N 1
ATOM 786 C CA . CYS A 1 105 ? -9.738 -5.589 1.464 1.00 96.62 105 CYS A CA 1
ATOM 787 C C . CYS A 1 105 ? -8.483 -4.823 1.034 1.00 96.62 105 CYS A C 1
ATOM 789 O O . CYS A 1 105 ? -7.387 -5.075 1.532 1.00 96.62 105 CYS A O 1
ATOM 791 N N . LEU A 1 106 ? -8.667 -3.819 0.173 1.00 97.50 106 LEU A N 1
ATOM 792 C CA . LEU A 1 106 ? -7.654 -2.823 -0.173 1.00 97.50 106 LEU A CA 1
ATOM 793 C C . LEU A 1 106 ? -8.106 -1.438 0.292 1.00 97.50 106 LEU A C 1
ATOM 795 O O . LEU A 1 106 ? -9.124 -0.917 -0.169 1.00 97.50 106 LEU A O 1
ATOM 799 N N . LEU A 1 107 ? -7.324 -0.834 1.192 1.00 96.94 107 LEU A N 1
ATOM 800 C CA . LEU A 1 107 ? -7.577 0.514 1.699 1.00 96.94 107 LEU A CA 1
ATOM 801 C C . LEU A 1 107 ? -6.978 1.573 0.767 1.00 96.94 107 LEU A C 1
ATOM 803 O O . LEU A 1 107 ? -5.779 1.863 0.831 1.00 96.94 107 LEU A O 1
ATOM 807 N N . THR A 1 108 ? -7.814 2.202 -0.054 1.00 95.50 108 THR A N 1
ATOM 808 C CA . THR A 1 108 ? -7.398 3.271 -0.974 1.00 95.50 108 THR A CA 1
ATOM 809 C C . THR A 1 108 ? -8.512 4.291 -1.187 1.00 95.50 108 THR A C 1
ATOM 811 O O . THR A 1 108 ? -9.688 3.958 -1.096 1.00 95.50 108 THR A O 1
ATOM 814 N N . GLU A 1 109 ? -8.147 5.549 -1.435 1.00 93.81 109 GLU A N 1
ATOM 815 C CA . GLU A 1 109 ? -9.111 6.608 -1.765 1.00 93.81 109 GLU A CA 1
ATOM 816 C C . GLU A 1 109 ? -9.254 6.859 -3.269 1.00 93.81 109 GLU A C 1
ATOM 818 O O . GLU A 1 109 ? -10.189 7.545 -3.672 1.00 93.81 109 GLU A O 1
ATOM 823 N N . ASP A 1 110 ? -8.329 6.325 -4.072 1.00 92.75 110 ASP A N 1
ATOM 824 C CA . ASP A 1 110 ? -8.220 6.616 -5.506 1.00 92.75 110 ASP A CA 1
ATOM 825 C C . ASP A 1 110 ? -9.138 5.724 -6.359 1.00 92.75 110 ASP A C 1
ATOM 827 O O . ASP A 1 110 ? -9.388 6.011 -7.528 1.00 92.75 110 ASP A O 1
ATOM 831 N N . LEU A 1 111 ? -9.676 4.653 -5.764 1.00 94.81 111 LEU A N 1
ATOM 832 C CA . LEU A 1 111 ? -10.589 3.710 -6.409 1.00 94.81 111 LEU A CA 1
ATOM 833 C C . LEU A 1 111 ? -12.018 3.843 -5.8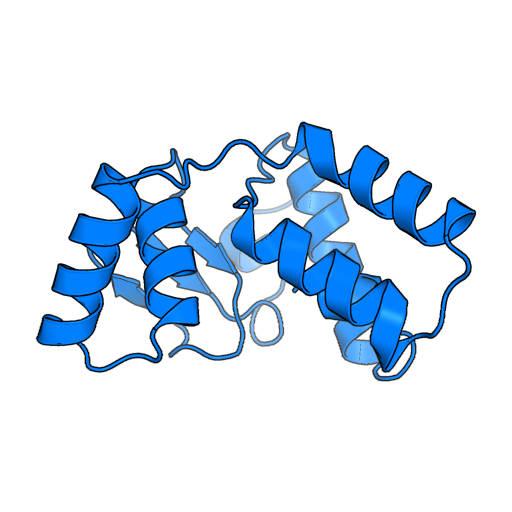68 1.00 94.81 111 LEU A C 1
ATOM 835 O O . LEU A 1 111 ? -12.267 4.421 -4.808 1.00 94.81 111 LEU A O 1
ATOM 839 N N . GLN A 1 112 ? -12.970 3.265 -6.603 1.00 96.06 112 GLN A N 1
ATOM 840 C CA . GLN A 1 112 ? -14.386 3.297 -6.254 1.00 96.06 112 GLN A CA 1
ATOM 841 C C . GLN A 1 112 ? -14.653 2.529 -4.950 1.00 96.06 112 GLN A C 1
ATOM 843 O O . GLN A 1 112 ? -14.516 1.306 -4.892 1.00 96.06 112 GLN A O 1
ATOM 848 N N . ASP A 1 113 ? -15.100 3.244 -3.917 1.00 97.31 113 ASP A N 1
ATOM 849 C CA . ASP A 1 113 ? -15.481 2.643 -2.637 1.00 97.31 113 ASP A CA 1
ATOM 850 C C . ASP A 1 113 ? -16.580 1.581 -2.811 1.00 97.31 113 ASP A C 1
ATOM 852 O O . ASP A 1 113 ? -17.555 1.778 -3.543 1.00 97.31 113 ASP A O 1
ATOM 856 N N . GLY A 1 114 ? -16.406 0.438 -2.144 1.00 96.44 114 GLY A N 1
ATOM 857 C CA . GLY A 1 114 ? -17.337 -0.687 -2.193 1.00 96.44 114 GLY A CA 1
ATOM 858 C C . GLY A 1 114 ? -17.238 -1.557 -3.449 1.00 96.44 114 GLY A C 1
ATOM 859 O O . GLY A 1 114 ? -17.954 -2.554 -3.538 1.00 96.44 114 GLY A O 1
ATOM 860 N N . GLN A 1 115 ? -16.365 -1.229 -4.407 1.00 96.94 115 GLN A N 1
ATOM 861 C CA . GLN A 1 115 ? -16.121 -2.075 -5.573 1.00 96.94 115 GLN A CA 1
ATOM 862 C C . GLN A 1 115 ? -15.455 -3.396 -5.163 1.00 96.94 115 GLN A C 1
ATOM 864 O O . GLN A 1 115 ? -14.530 -3.404 -4.356 1.00 96.94 115 GLN A O 1
ATOM 869 N N . ASN A 1 116 ? -15.878 -4.505 -5.772 1.00 97.50 116 ASN A N 1
ATOM 870 C CA . ASN A 1 116 ? -15.181 -5.785 -5.664 1.00 97.50 116 ASN A CA 1
ATOM 871 C C . ASN A 1 116 ? -14.367 -6.044 -6.933 1.00 97.50 116 ASN A C 1
ATOM 873 O O . ASN A 1 116 ? -14.899 -5.991 -8.045 1.00 97.50 116 ASN A O 1
ATOM 877 N N . LEU A 1 117 ? -13.092 -6.366 -6.756 1.00 96.94 117 LEU A N 1
ATOM 878 C CA . LEU A 1 117 ? -12.191 -6.833 -7.799 1.00 96.94 117 LEU A CA 1
ATOM 879 C C . LEU A 1 117 ? -11.858 -8.286 -7.463 1.00 96.94 117 LEU A C 1
ATOM 881 O O . LEU A 1 117 ? -11.063 -8.548 -6.574 1.00 96.94 117 LEU A O 1
ATOM 885 N N . GLY A 1 118 ? -12.526 -9.251 -8.098 1.00 95.19 118 GLY A N 1
ATOM 886 C CA . GLY A 1 118 ? -12.422 -10.650 -7.662 1.00 95.19 118 GLY A CA 1
ATOM 887 C C . GLY A 1 118 ? -12.927 -10.824 -6.223 1.00 95.19 118 GLY A C 1
ATOM 888 O O . GLY A 1 118 ? -14.088 -10.527 -5.950 1.00 95.19 118 GLY A O 1
ATOM 889 N N . HIS A 1 119 ? -12.062 -11.300 -5.323 1.00 96.56 119 HIS A N 1
ATOM 890 C CA . HIS A 1 119 ? -12.362 -11.438 -3.890 1.00 96.56 119 HIS A CA 1
ATOM 891 C C . HIS A 1 119 ? -11.999 -10.191 -3.066 1.00 96.56 119 HIS A C 1
ATOM 893 O O . HIS A 1 119 ? -12.404 -10.084 -1.913 1.00 96.56 119 HIS A O 1
ATOM 899 N N . LEU A 1 120 ? -11.263 -9.243 -3.650 1.00 98.06 120 LEU A N 1
ATOM 900 C CA . LEU A 1 120 ? -10.755 -8.066 -2.958 1.00 98.06 120 LEU A CA 1
ATOM 901 C C . LEU A 1 120 ? -11.792 -6.941 -2.977 1.00 98.06 120 LEU A C 1
ATOM 903 O O . LEU A 1 120 ? -12.189 -6.463 -4.044 1.00 98.06 120 LEU A O 1
ATOM 907 N N . ARG A 1 121 ? -12.195 -6.475 -1.795 1.00 97.75 121 ARG A N 1
ATOM 908 C CA . ARG A 1 121 ? -13.077 -5.315 -1.642 1.00 97.75 121 ARG A CA 1
ATOM 909 C C . ARG A 1 121 ? -12.275 -4.020 -1.537 1.00 97.75 121 ARG A C 1
ATOM 911 O O . ARG A 1 121 ? -11.396 -3.884 -0.689 1.00 97.75 121 ARG A O 1
ATOM 918 N N . ILE A 1 122 ? -12.624 -3.026 -2.341 1.00 97.88 122 ILE A N 1
ATOM 919 C CA . ILE A 1 122 ? -12.097 -1.668 -2.214 1.00 97.88 122 ILE A CA 1
ATOM 920 C C . ILE A 1 122 ? -12.825 -0.948 -1.082 1.00 97.88 122 ILE A C 1
ATOM 922 O O . ILE A 1 122 ? -14.059 -0.901 -1.047 1.00 97.88 122 ILE A O 1
ATOM 926 N N . VAL A 1 123 ? -12.057 -0.375 -0.158 1.00 97.69 123 VAL A N 1
ATOM 927 C CA . VAL A 1 123 ? -12.583 0.402 0.965 1.00 97.69 123 VAL A CA 1
ATOM 928 C C . VAL A 1 123 ? -11.855 1.733 1.030 1.00 97.69 123 VAL A C 1
ATOM 930 O O . VAL A 1 123 ? -10.636 1.782 1.205 1.00 97.69 123 VAL A O 1
ATOM 933 N N . ASN A 1 124 ? -12.610 2.824 0.947 1.00 96.88 124 ASN A N 1
ATOM 934 C CA . ASN A 1 124 ? -12.081 4.152 1.181 1.00 96.88 124 ASN A CA 1
ATOM 935 C C . ASN A 1 124 ? -11.991 4.411 2.692 1.00 96.88 124 ASN A C 1
ATOM 937 O O . ASN A 1 124 ? -13.015 4.588 3.362 1.00 96.88 124 ASN A O 1
ATOM 941 N N . PRO A 1 125 ? -10.774 4.502 3.254 1.00 95.44 125 PRO A N 1
ATOM 942 C CA . PRO A 1 125 ? -10.601 4.636 4.696 1.00 95.44 125 PRO A CA 1
ATOM 943 C C . PRO A 1 125 ? -11.093 5.971 5.265 1.00 95.44 125 PRO A C 1
ATOM 945 O O . PRO A 1 125 ? -11.197 6.122 6.483 1.00 95.44 125 PRO A O 1
ATOM 948 N N . PHE A 1 126 ? -11.365 6.956 4.408 1.00 95.38 126 PHE A N 1
ATOM 949 C CA . PHE A 1 126 ? -11.836 8.279 4.809 1.00 95.38 126 PHE A CA 1
ATOM 950 C C . PHE A 1 126 ? -13.359 8.416 4.752 1.00 95.38 126 PHE A C 1
ATOM 952 O O . PHE A 1 126 ? -13.885 9.400 5.269 1.00 95.38 126 PHE A O 1
ATOM 959 N N . LEU A 1 127 ? -14.061 7.437 4.173 1.00 95.44 127 LEU A N 1
ATOM 960 C CA . LEU A 1 127 ? -15.526 7.372 4.172 1.00 95.44 127 LEU A CA 1
ATOM 961 C C . LEU A 1 127 ? -16.068 6.476 5.290 1.00 95.44 127 LEU A C 1
ATOM 963 O O . LEU A 1 127 ? -17.188 6.684 5.751 1.00 95.44 127 LEU A O 1
ATOM 967 N N . HIS A 1 128 ? -15.255 5.531 5.767 1.00 93.50 128 HIS A N 1
ATOM 968 C CA . HIS A 1 128 ? -15.659 4.526 6.745 1.00 93.50 128 HIS A CA 1
ATOM 969 C C . HIS A 1 128 ? -14.838 4.625 8.039 1.00 93.50 128 HIS A C 1
ATOM 971 O O . HIS A 1 128 ? -13.622 4.851 7.983 1.00 93.50 128 HIS A O 1
ATOM 977 N N . PRO A 1 129 ? -15.466 4.492 9.221 1.00 91.25 129 PRO A N 1
ATOM 978 C CA . PRO A 1 129 ? -14.743 4.295 10.473 1.00 91.25 129 PRO A CA 1
ATOM 979 C C . PRO A 1 129 ? -14.189 2.864 10.544 1.00 91.25 129 PRO A C 1
ATOM 981 O O . PRO A 1 129 ? -14.708 1.960 9.883 1.00 91.25 129 PRO A O 1
ATOM 984 N N . VAL A 1 130 ? -13.153 2.643 11.351 1.00 91.88 130 VAL A N 1
ATOM 985 C CA . VAL A 1 130 ? -12.474 1.339 11.467 1.00 91.88 130 VAL A CA 1
ATOM 986 C C . VAL A 1 130 ? -13.449 0.223 11.851 1.00 91.88 130 VAL A C 1
ATOM 988 O O . VAL A 1 130 ? -13.418 -0.874 11.286 1.00 91.88 130 VAL A O 1
ATOM 991 N N . GLU A 1 131 ? -14.352 0.516 12.783 1.00 89.75 131 GLU A N 1
ATOM 992 C CA . GLU A 1 131 ? -15.282 -0.444 13.378 1.00 89.75 131 GLU A CA 1
ATOM 993 C C . GLU A 1 131 ? -16.286 -0.986 12.361 1.00 89.75 131 GLU A C 1
ATOM 995 O O . GLU A 1 131 ? -16.803 -2.089 12.530 1.00 89.75 131 GLU A O 1
ATOM 1000 N N . SER A 1 132 ? -16.548 -0.236 11.286 1.00 88.00 132 SER A N 1
ATOM 1001 C CA . SER A 1 132 ? -17.451 -0.677 10.218 1.00 88.00 132 SER A CA 1
ATOM 1002 C C . SER A 1 132 ? -16.921 -1.889 9.451 1.00 88.00 132 SER A C 1
ATOM 1004 O O . SER A 1 132 ? -17.713 -2.641 8.885 1.00 88.00 132 SER A O 1
ATOM 1006 N N . LEU A 1 133 ? -15.597 -2.083 9.443 1.00 87.81 133 LEU A N 1
ATOM 1007 C CA . LEU A 1 133 ? -14.943 -3.181 8.738 1.00 87.81 133 LEU A CA 1
ATOM 1008 C C . LEU A 1 133 ? -14.392 -4.236 9.698 1.00 87.81 133 LEU A C 1
ATOM 1010 O O . LEU A 1 133 ? -14.543 -5.425 9.445 1.00 87.81 133 LEU A O 1
ATOM 1014 N N . LEU A 1 134 ? -13.752 -3.811 10.791 1.00 86.31 134 LEU A N 1
ATOM 1015 C CA . LEU A 1 134 ? -13.042 -4.714 11.707 1.00 86.31 134 LEU A CA 1
ATOM 1016 C C . LEU A 1 134 ? -13.855 -5.092 12.954 1.00 86.31 134 LEU A C 1
ATOM 1018 O O . LEU A 1 134 ? -13.368 -5.863 13.784 1.00 86.31 134 LEU A O 1
ATOM 1022 N N . GLY A 1 135 ? -15.070 -4.552 13.099 1.00 80.50 135 GLY A N 1
ATOM 1023 C CA . GLY A 1 135 ? -15.858 -4.663 14.323 1.00 80.50 135 GLY A CA 1
ATOM 1024 C C . GLY A 1 135 ? -15.272 -3.844 15.483 1.00 80.50 135 GLY A C 1
ATOM 1025 O O . GLY A 1 135 ? -14.260 -3.154 15.317 1.00 80.50 135 GLY A O 1
ATOM 1026 N N . PRO A 1 136 ? -15.903 -3.887 16.671 1.00 70.00 136 PRO A N 1
ATOM 1027 C CA . PRO A 1 136 ? -15.349 -3.254 17.863 1.00 70.00 136 PRO A CA 1
ATOM 1028 C C . PRO A 1 136 ? -13.967 -3.839 18.197 1.00 70.00 136 PRO A C 1
ATOM 1030 O O . PRO A 1 136 ? -13.689 -5.009 17.922 1.00 70.00 136 PRO A O 1
ATOM 1033 N N . SER A 1 137 ? -13.089 -2.992 18.740 1.00 59.88 137 SER A N 1
ATOM 1034 C CA . SER A 1 137 ? -11.742 -3.378 19.188 1.00 59.88 137 SER A CA 1
ATOM 1035 C C . SER A 1 137 ? -11.732 -3.893 20.620 1.00 59.88 137 SER A C 1
ATOM 1037 O O . SER A 1 137 ? -12.610 -3.466 21.402 1.00 59.88 137 SER A O 1
#